Protein AF-A0A536XF49-F1 (afdb_monomer)

Mean predicted aligned error: 18.43 Å

pLDDT: mean 72.75, std 22.61, range [35.38, 98.44]

Radius of gyration: 31.98 Å; Cα contacts (8 Å, |Δi|>4): 24; chains: 1; bounding box: 57×76×67 Å

Structure (mmCIF, N/CA/C/O backbone):
data_AF-A0A536XF49-F1
#
_entry.id   AF-A0A536XF49-F1
#
loop_
_atom_site.group_PDB
_atom_site.id
_atom_site.type_symbol
_atom_site.label_atom_id
_atom_site.label_alt_id
_atom_site.label_comp_id
_atom_site.label_asym_id
_atom_site.label_entity_id
_atom_site.label_seq_id
_atom_site.pdbx_PDB_ins_code
_atom_site.Cartn_x
_atom_site.Cartn_y
_atom_site.Cartn_z
_atom_site.occupancy
_atom_site.B_iso_or_equiv
_atom_site.auth_seq_id
_atom_site.auth_comp_id
_atom_site.auth_asym_id
_atom_site.auth_atom_id
_atom_site.pdbx_PDB_model_num
ATOM 1 N N . MET A 1 1 ? 17.371 65.102 -39.515 1.00 39.31 1 MET A N 1
ATOM 2 C CA . MET A 1 1 ? 16.671 63.842 -39.176 1.00 39.31 1 MET A CA 1
ATOM 3 C C . MET A 1 1 ? 16.852 62.916 -40.376 1.00 39.31 1 MET A C 1
ATOM 5 O O . MET A 1 1 ? 16.281 63.204 -41.412 1.00 39.31 1 MET A O 1
ATOM 9 N N . ALA A 1 2 ? 17.961 62.168 -40.437 1.00 36.00 2 ALA A N 1
ATOM 10 C CA . ALA A 1 2 ? 18.109 60.766 -39.994 1.00 36.00 2 ALA A CA 1
ATOM 11 C C . ALA A 1 2 ? 17.210 59.808 -40.809 1.00 36.00 2 ALA A C 1
ATOM 13 O O . ALA A 1 2 ? 16.015 60.049 -40.859 1.00 36.00 2 ALA A O 1
ATOM 14 N N . SER A 1 3 ? 17.633 58.705 -41.434 1.00 35.38 3 SER A N 1
ATOM 15 C CA . SER A 1 3 ? 18.919 58.006 -41.611 1.00 35.38 3 SER A CA 1
ATOM 16 C C . SER A 1 3 ? 18.683 56.819 -42.578 1.00 35.38 3 SER A C 1
ATOM 18 O O . SER A 1 3 ? 17.542 56.388 -42.718 1.00 35.38 3 SER A O 1
ATOM 20 N N . ARG A 1 4 ? 19.777 56.204 -43.076 1.00 37.81 4 ARG A N 1
ATOM 21 C CA . ARG A 1 4 ? 19.897 54.822 -43.628 1.00 37.81 4 ARG A CA 1
ATOM 22 C C . ARG A 1 4 ? 19.337 54.570 -45.042 1.00 37.81 4 ARG A C 1
ATOM 24 O O . ARG A 1 4 ? 18.398 55.209 -45.465 1.00 37.81 4 ARG A O 1
ATOM 31 N N . SER A 1 5 ? 19.857 53.641 -45.845 1.00 44.72 5 SER A N 1
ATOM 32 C CA . SER A 1 5 ? 20.881 52.611 -45.639 1.00 44.72 5 SER A CA 1
ATOM 33 C C . SER A 1 5 ? 21.495 52.236 -46.993 1.00 44.72 5 SER A C 1
ATOM 35 O O . SER A 1 5 ? 20.862 52.348 -48.038 1.00 44.72 5 SER A O 1
ATOM 37 N N . THR A 1 6 ? 22.738 51.788 -46.947 1.00 47.84 6 THR A N 1
ATOM 38 C CA . THR A 1 6 ? 23.610 51.367 -48.046 1.00 47.84 6 THR A CA 1
ATOM 39 C C . THR A 1 6 ? 23.032 50.256 -48.933 1.00 47.84 6 THR A C 1
ATOM 41 O O . THR A 1 6 ? 22.412 49.317 -48.440 1.00 47.84 6 THR A O 1
ATOM 44 N N . ARG A 1 7 ? 23.309 50.348 -50.245 1.00 43.81 7 ARG A N 1
ATOM 45 C CA . ARG A 1 7 ? 23.086 49.302 -51.259 1.00 43.81 7 ARG A CA 1
ATOM 46 C C . ARG A 1 7 ? 23.774 47.998 -50.840 1.00 43.81 7 ARG A C 1
ATOM 48 O O . ARG A 1 7 ? 24.966 48.005 -50.547 1.00 43.81 7 ARG A O 1
ATOM 55 N N . ASN A 1 8 ? 23.009 46.908 -50.835 1.00 43.91 8 ASN A N 1
ATOM 56 C CA . ASN A 1 8 ? 23.478 45.567 -50.505 1.00 43.91 8 ASN A CA 1
ATOM 57 C C . ASN A 1 8 ? 24.561 45.108 -51.487 1.00 43.91 8 ASN A C 1
ATOM 59 O O . ASN A 1 8 ? 24.365 45.109 -52.703 1.00 43.91 8 ASN A O 1
ATOM 63 N N . ALA A 1 9 ? 25.692 44.701 -50.920 1.00 39.50 9 ALA A N 1
ATOM 64 C CA . ALA A 1 9 ? 26.776 44.043 -51.615 1.00 39.50 9 ALA A CA 1
ATOM 65 C C . ALA A 1 9 ? 26.350 42.641 -52.072 1.00 39.50 9 ALA A C 1
ATOM 67 O O . ALA A 1 9 ? 25.675 41.895 -51.362 1.00 39.50 9 ALA A O 1
ATOM 68 N N . LYS A 1 10 ? 26.782 42.313 -53.286 1.00 45.25 10 LYS A N 1
ATOM 69 C CA . LYS A 1 10 ? 26.795 40.990 -53.898 1.00 45.25 10 LYS A CA 1
ATOM 70 C C . LYS A 1 10 ? 27.637 40.063 -53.015 1.00 45.25 10 LYS A C 1
ATOM 72 O O . LYS A 1 10 ? 28.855 40.182 -53.014 1.00 45.25 10 LYS A O 1
ATOM 77 N N . ALA A 1 11 ? 26.986 39.201 -52.238 1.00 42.19 11 ALA A N 1
ATOM 78 C CA . ALA A 1 11 ? 27.663 38.190 -51.438 1.00 42.19 11 ALA A CA 1
ATOM 79 C C . ALA A 1 11 ? 28.027 37.004 -52.336 1.00 42.19 11 ALA A C 1
ATOM 81 O O . ALA A 1 11 ? 27.165 36.313 -52.881 1.00 42.19 11 ALA A O 1
ATOM 82 N N . GLU A 1 12 ? 29.330 36.849 -52.519 1.00 42.19 12 GLU A N 1
ATOM 83 C CA . GLU A 1 12 ? 30.012 35.693 -53.074 1.00 42.19 12 GLU A CA 1
ATOM 84 C C . GLU A 1 12 ? 29.562 34.403 -52.378 1.00 42.19 12 GLU A C 1
ATOM 86 O O . GLU A 1 12 ? 29.413 34.354 -51.158 1.00 42.19 12 GLU A O 1
ATOM 91 N N . SER A 1 13 ? 29.363 33.343 -53.159 1.00 51.53 13 SER A N 1
ATOM 92 C CA . SER A 1 13 ? 29.293 31.980 -52.640 1.00 51.53 13 SER A CA 1
ATOM 93 C C . SER A 1 13 ? 30.642 31.597 -52.023 1.00 51.53 13 SER A C 1
ATOM 95 O O . SER A 1 13 ? 31.646 31.676 -52.732 1.00 51.53 13 SER A O 1
ATOM 97 N N . PRO A 1 14 ? 30.695 31.079 -50.784 1.00 43.16 14 PRO A N 1
ATOM 98 C CA . PRO A 1 14 ? 31.851 30.333 -50.326 1.00 43.16 14 PRO A CA 1
ATOM 99 C C . PRO A 1 14 ? 31.511 28.843 -50.239 1.00 43.16 14 PRO A C 1
ATOM 101 O O . PRO A 1 14 ? 30.529 28.427 -49.628 1.00 43.16 14 PRO A O 1
ATOM 104 N N . SER A 1 15 ? 32.369 28.064 -50.891 1.00 43.09 15 SER A N 1
ATOM 105 C CA . SER A 1 15 ? 32.523 26.613 -50.857 1.00 43.09 15 SER A CA 1
ATOM 106 C C . SER A 1 15 ? 31.908 25.886 -49.664 1.00 43.09 15 SER A C 1
ATOM 108 O O . SER A 1 15 ? 32.257 26.137 -48.508 1.00 43.09 15 SER A O 1
ATOM 110 N N . ALA A 1 16 ? 31.128 24.855 -49.996 1.00 52.38 16 ALA A N 1
ATOM 111 C CA . ALA A 1 16 ? 30.819 23.727 -49.134 1.00 52.38 16 ALA A CA 1
ATOM 112 C C . ALA A 1 16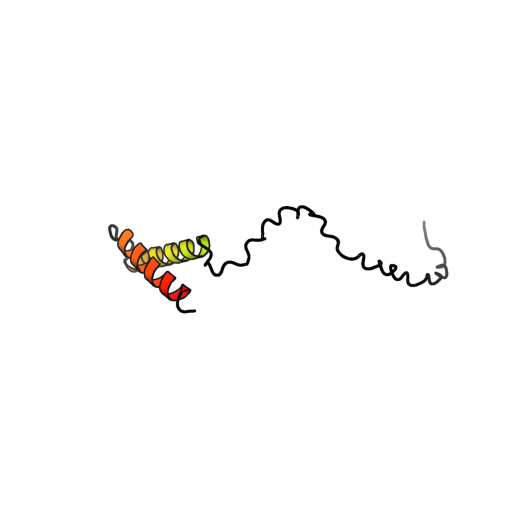 ? 32.113 23.141 -48.539 1.00 52.38 16 ALA A C 1
ATOM 114 O O . ALA A 1 16 ? 32.814 22.349 -49.171 1.00 52.38 16 ALA A O 1
ATOM 115 N N . HIS A 1 17 ? 32.435 23.540 -47.310 1.00 47.75 17 HIS A N 1
ATOM 116 C CA . HIS A 1 17 ? 33.454 22.894 -46.498 1.00 47.75 17 HIS A CA 1
ATOM 117 C C . HIS A 1 17 ? 32.871 21.575 -45.994 1.00 47.75 17 HIS A C 1
ATOM 119 O O . HIS A 1 17 ? 32.255 21.521 -44.932 1.00 47.75 17 HIS A O 1
ATOM 125 N N . ARG A 1 18 ? 33.037 20.498 -46.770 1.00 57.84 18 ARG A N 1
ATOM 126 C CA . ARG A 1 18 ? 32.930 19.150 -46.204 1.00 57.84 18 ARG A CA 1
ATOM 127 C C . ARG A 1 18 ? 34.025 19.030 -45.139 1.00 57.84 18 ARG A C 1
ATOM 129 O O . ARG A 1 18 ? 35.194 19.203 -45.499 1.00 57.84 18 ARG A O 1
ATOM 136 N N . PRO A 1 19 ? 33.706 18.757 -43.862 1.00 51.44 19 PRO A N 1
ATOM 137 C CA . PRO A 1 19 ? 34.745 18.375 -42.925 1.00 51.44 19 PRO A CA 1
ATOM 138 C C . PRO A 1 19 ? 35.420 17.114 -43.471 1.00 51.44 19 PRO A C 1
ATOM 140 O O . PRO A 1 19 ? 34.769 16.184 -43.950 1.00 51.44 19 PRO A O 1
ATOM 143 N N . ARG A 1 20 ? 36.749 17.173 -43.503 1.00 54.91 20 ARG A N 1
ATOM 144 C CA . ARG A 1 20 ? 37.638 16.138 -44.024 1.00 54.91 20 ARG A CA 1
ATOM 145 C C . ARG A 1 20 ? 37.337 14.817 -43.317 1.00 54.91 20 ARG A C 1
ATOM 147 O O . ARG A 1 20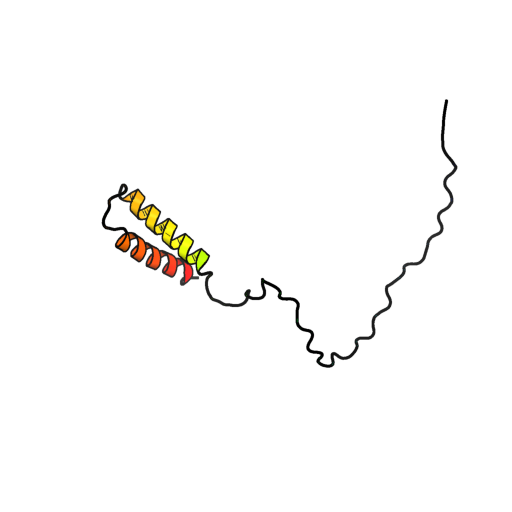 ? 37.266 14.796 -42.093 1.00 54.91 20 ARG A O 1
ATOM 154 N N . SER A 1 21 ? 37.179 13.740 -44.085 1.00 59.31 21 SER A N 1
ATOM 155 C CA . SER A 1 21 ? 37.091 12.382 -43.554 1.00 59.31 21 SER A CA 1
ATOM 156 C C . SER A 1 21 ? 38.305 12.117 -42.668 1.00 59.31 21 SER A C 1
ATOM 158 O O . SER A 1 21 ? 39.441 12.173 -43.140 1.00 59.31 21 SER A O 1
ATOM 160 N N . VAL A 1 22 ? 38.056 11.885 -41.384 1.00 62.00 22 VAL A N 1
ATOM 161 C CA . VAL A 1 22 ? 39.079 11.448 -40.435 1.00 62.00 22 VAL A CA 1
ATOM 162 C C . VAL A 1 22 ? 39.493 10.032 -40.854 1.00 62.00 22 VAL A C 1
ATOM 164 O O . VAL A 1 22 ? 38.604 9.231 -41.164 1.00 62.00 22 VAL A O 1
ATOM 167 N N . PRO A 1 23 ? 40.797 9.709 -40.947 1.00 54.03 23 PRO A N 1
ATOM 168 C CA . PRO A 1 23 ? 41.208 8.327 -41.146 1.00 54.03 23 PRO A CA 1
ATOM 169 C C . PRO A 1 23 ? 40.663 7.516 -39.970 1.00 54.03 23 PRO A C 1
ATOM 171 O O . PRO A 1 23 ? 40.786 7.942 -38.824 1.00 54.03 23 PRO A O 1
ATOM 174 N N . ILE A 1 24 ? 40.020 6.384 -40.258 1.00 55.47 24 ILE A N 1
ATOM 175 C CA . ILE A 1 24 ? 39.683 5.404 -39.229 1.00 55.47 24 ILE A CA 1
ATOM 176 C C . ILE A 1 24 ? 41.031 4.891 -38.716 1.00 55.47 24 ILE A C 1
ATOM 178 O O . ILE A 1 24 ? 41.734 4.136 -39.380 1.00 55.47 24 ILE A O 1
ATOM 182 N N . ILE A 1 25 ? 41.466 5.474 -37.604 1.00 57.34 25 ILE A N 1
ATOM 183 C CA . ILE A 1 25 ? 42.580 4.971 -36.821 1.00 57.34 25 ILE A CA 1
ATOM 184 C C . ILE A 1 25 ? 42.032 3.682 -36.221 1.00 57.34 25 ILE A C 1
ATOM 186 O O . ILE A 1 25 ? 40.986 3.695 -35.568 1.00 57.34 25 ILE A O 1
ATOM 190 N N . GLU A 1 26 ? 42.669 2.569 -36.576 1.00 52.12 26 GLU A N 1
ATOM 191 C CA . GLU A 1 26 ? 42.405 1.258 -35.999 1.00 52.12 26 GLU A CA 1
ATOM 192 C C . GLU A 1 26 ? 42.374 1.429 -34.481 1.00 52.12 26 GLU A C 1
ATOM 194 O O . GLU A 1 26 ? 43.302 1.991 -33.905 1.00 52.12 26 GLU A O 1
ATOM 199 N N . GLN A 1 27 ? 41.247 1.053 -33.871 1.00 57.88 27 GLN A N 1
ATOM 200 C CA . GLN A 1 27 ? 41.011 1.158 -32.437 1.00 57.88 27 GLN A CA 1
ATOM 201 C C . GLN A 1 27 ? 41.984 0.232 -31.706 1.00 57.88 27 GLN A C 1
ATOM 203 O O . GLN A 1 27 ? 41.650 -0.894 -31.340 1.00 57.88 27 GLN A O 1
ATOM 208 N N . GLU A 1 28 ? 43.208 0.709 -31.521 1.00 48.31 28 GLU A N 1
ATOM 209 C CA . GLU A 1 28 ? 44.082 0.247 -30.467 1.00 48.31 28 GLU A CA 1
ATOM 210 C C . GLU A 1 28 ? 43.416 0.643 -29.151 1.00 48.31 28 GLU A C 1
ATOM 212 O O . GLU A 1 28 ? 43.002 1.780 -28.933 1.00 48.31 28 GLU A O 1
ATOM 217 N N . SER A 1 29 ? 4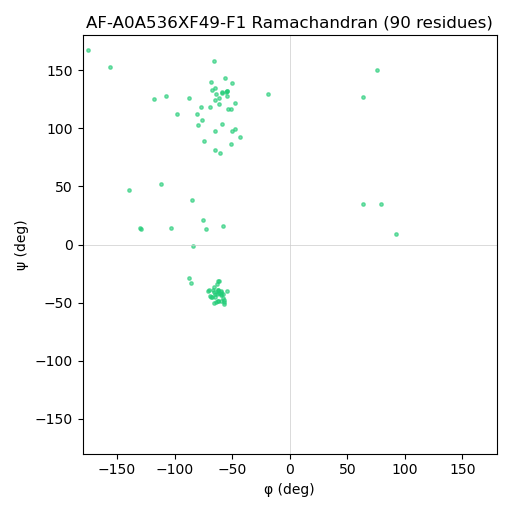3.221 -0.381 -28.335 1.00 56.88 29 SER A N 1
ATOM 218 C CA . SER A 1 29 ? 42.670 -0.379 -26.993 1.00 56.88 29 SER A CA 1
ATOM 219 C C . SER A 1 29 ? 43.359 0.652 -26.101 1.00 56.88 29 SER A C 1
ATOM 221 O O . SER A 1 29 ? 44.308 0.328 -25.389 1.00 56.88 29 SER A O 1
ATOM 223 N N . GLU A 1 30 ? 42.866 1.882 -26.134 1.00 46.53 30 GLU A N 1
ATOM 224 C CA . GLU A 1 30 ? 43.154 2.892 -25.133 1.00 46.53 30 GLU A CA 1
ATOM 225 C C . GLU A 1 30 ? 41.979 2.887 -24.158 1.00 46.53 30 GLU A C 1
ATOM 227 O O . GLU A 1 30 ? 40.831 3.159 -24.511 1.00 46.53 30 GLU A O 1
ATOM 232 N N . SER A 1 31 ? 42.276 2.450 -22.938 1.00 53.97 31 SER A N 1
ATOM 233 C CA . SER A 1 31 ? 41.406 2.510 -21.774 1.00 53.97 31 SER A CA 1
ATOM 234 C C . SER A 1 31 ? 41.066 3.971 -21.471 1.00 53.97 31 SER A C 1
ATOM 236 O O . SER A 1 31 ? 41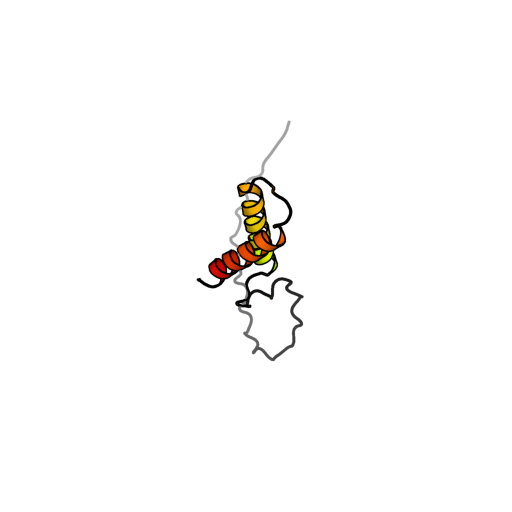.667 4.592 -20.599 1.00 53.97 31 SER A O 1
ATOM 238 N N . GLU A 1 32 ? 40.132 4.541 -22.223 1.00 51.59 32 GLU A N 1
ATOM 239 C CA . GLU A 1 32 ? 39.532 5.830 -21.913 1.00 51.59 32 GLU A CA 1
ATOM 240 C C . GLU A 1 32 ? 38.472 5.593 -20.841 1.00 51.59 32 GLU A C 1
ATOM 242 O O . GLU A 1 32 ? 37.394 5.052 -21.092 1.00 51.59 32 GLU A O 1
ATOM 247 N N . GLU A 1 33 ? 38.845 5.950 -19.615 1.00 58.09 33 GLU A N 1
ATOM 248 C CA . GLU A 1 33 ? 37.977 6.089 -18.455 1.00 58.09 33 GLU A CA 1
ATOM 249 C C . GLU A 1 33 ? 36.741 6.901 -18.862 1.00 58.09 33 GLU A C 1
ATOM 251 O O . GLU A 1 33 ? 36.787 8.122 -19.029 1.00 58.09 33 GLU A O 1
ATOM 256 N N . LEU A 1 34 ? 35.650 6.181 -19.136 1.00 57.72 34 LEU A N 1
ATOM 257 C CA . LEU A 1 34 ? 34.369 6.763 -19.501 1.00 57.72 34 LEU A CA 1
ATOM 258 C C . LEU A 1 34 ? 33.990 7.768 -18.404 1.00 57.72 34 LEU A C 1
ATOM 260 O O . LEU A 1 34 ? 34.069 7.411 -17.227 1.00 57.72 34 LEU A O 1
ATOM 264 N N . PRO A 1 35 ? 33.566 9.001 -18.742 1.00 56.06 35 PRO A N 1
ATOM 265 C CA . PRO A 1 35 ? 32.988 9.880 -17.734 1.00 56.06 35 PRO A CA 1
ATOM 266 C C . PRO A 1 35 ? 31.838 9.119 -17.082 1.00 56.06 35 PRO A C 1
ATOM 268 O O . PRO A 1 35 ? 31.048 8.537 -17.826 1.00 56.06 35 PRO A O 1
ATOM 271 N N . ASP A 1 36 ? 31.779 9.104 -15.743 1.00 62.22 36 ASP A N 1
ATOM 272 C CA . ASP A 1 36 ? 30.705 8.502 -14.944 1.00 62.22 36 ASP A CA 1
ATOM 273 C C . ASP A 1 36 ? 29.359 8.871 -15.568 1.00 62.22 36 ASP A C 1
ATOM 275 O O . ASP A 1 36 ? 28.816 9.947 -15.322 1.00 62.22 36 ASP A O 1
ATOM 279 N N . GLN A 1 37 ? 28.841 8.017 -16.450 1.00 57.25 37 GLN A N 1
ATOM 280 C CA . GLN A 1 37 ? 27.511 8.173 -16.997 1.00 57.25 37 GLN A CA 1
ATOM 281 C C . GLN A 1 37 ? 26.608 7.714 -15.860 1.00 57.25 37 GLN A C 1
ATOM 283 O O . GLN A 1 37 ? 26.532 6.508 -15.622 1.00 57.25 37 GLN A O 1
ATOM 288 N N . PRO A 1 38 ? 25.898 8.615 -15.153 1.00 59.38 38 PRO A N 1
ATOM 289 C CA . PRO A 1 38 ? 25.130 8.239 -13.966 1.00 59.38 38 PRO A CA 1
ATOM 290 C C . PRO A 1 38 ? 23.860 7.442 -14.321 1.00 59.38 38 PRO A C 1
ATOM 292 O O . PRO A 1 38 ? 22.967 7.290 -13.499 1.00 59.38 38 PRO A O 1
ATOM 295 N N . PHE A 1 39 ? 23.761 6.961 -15.565 1.00 56.50 39 PHE A N 1
ATOM 296 C CA . PHE A 1 39 ? 22.619 6.254 -16.133 1.00 56.50 39 PHE A CA 1
ATOM 297 C C . PHE A 1 39 ? 23.024 4.944 -16.830 1.00 56.50 39 PHE A C 1
ATOM 299 O O . PHE A 1 39 ? 22.220 4.369 -17.560 1.00 56.50 39 PHE A O 1
ATOM 306 N N . ALA A 1 40 ? 24.248 4.448 -16.613 1.00 54.44 40 ALA A N 1
ATOM 307 C CA . ALA A 1 40 ? 24.705 3.161 -17.146 1.00 54.44 40 ALA A CA 1
ATOM 308 C C . ALA A 1 40 ? 24.123 1.930 -16.406 1.00 54.44 40 ALA A C 1
ATOM 310 O O . ALA A 1 40 ? 24.671 0.838 -16.504 1.00 54.44 40 ALA A O 1
ATOM 311 N N . GLU A 1 41 ? 22.995 2.068 -15.703 1.00 56.25 41 GLU A N 1
ATOM 312 C CA . GLU A 1 41 ? 22.244 0.958 -15.095 1.00 56.25 41 GLU A CA 1
ATOM 313 C C . GLU A 1 41 ? 20.891 0.778 -15.800 1.00 56.25 41 GLU A C 1
ATOM 315 O O . GLU A 1 41 ? 19.825 0.790 -15.200 1.00 56.25 41 GLU A O 1
ATOM 320 N N . GLY A 1 42 ? 20.925 0.659 -17.127 1.00 54.41 42 GLY A N 1
ATOM 321 C CA . GLY A 1 42 ? 19.734 0.471 -17.965 1.00 54.41 42 GLY A CA 1
ATOM 322 C C . GLY A 1 42 ? 19.525 -0.958 -18.471 1.00 54.41 42 GLY A C 1
ATOM 323 O O . GLY A 1 42 ? 18.764 -1.144 -19.417 1.00 54.41 42 GLY A O 1
ATOM 324 N N . SER A 1 43 ? 20.218 -1.949 -17.903 1.00 53.19 43 SER A N 1
ATOM 325 C CA . SER A 1 43 ? 20.225 -3.329 -18.419 1.00 53.19 43 SER A CA 1
ATOM 326 C C . SER A 1 43 ? 20.181 -4.372 -17.309 1.00 53.19 43 SER A C 1
ATOM 328 O O . SER A 1 43 ? 20.956 -5.327 -17.310 1.00 53.19 43 SER A O 1
ATOM 330 N N . GLN A 1 44 ? 19.287 -4.201 -1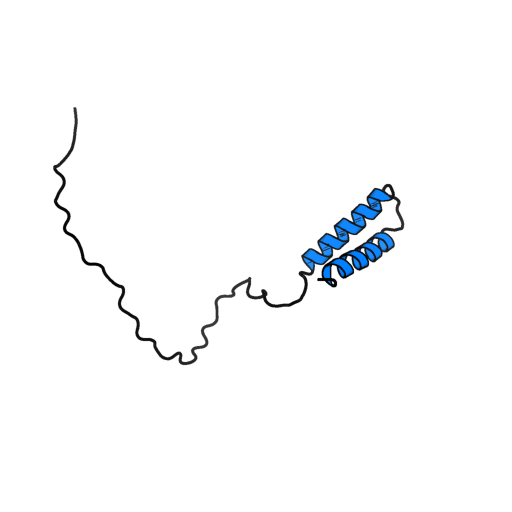6.345 1.00 52.56 44 GLN A N 1
ATOM 331 C CA . GLN A 1 44 ? 18.904 -5.311 -15.489 1.00 52.56 44 GLN A CA 1
ATOM 332 C C . GLN A 1 44 ? 17.414 -5.548 -15.711 1.00 52.56 44 GLN A C 1
ATOM 334 O O . GLN A 1 44 ? 16.612 -4.637 -15.537 1.00 52.56 44 GLN A O 1
ATOM 339 N N . ASP A 1 45 ? 17.038 -6.779 -16.065 1.00 59.97 45 ASP A N 1
ATOM 340 C CA . ASP A 1 45 ? 15.661 -7.314 -16.034 1.00 59.97 45 ASP A CA 1
ATOM 341 C C . ASP A 1 45 ? 15.020 -7.247 -14.622 1.00 59.97 45 ASP A C 1
ATOM 343 O O . ASP A 1 45 ? 14.032 -7.912 -14.316 1.00 59.97 45 ASP A O 1
ATOM 347 N N . THR A 1 46 ? 15.599 -6.458 -13.721 1.00 69.62 46 THR A N 1
ATOM 348 C CA . THR A 1 46 ? 15.146 -6.188 -12.372 1.00 69.62 46 THR A CA 1
ATOM 349 C C . THR A 1 46 ? 14.182 -5.021 -12.411 1.00 69.62 46 THR A C 1
ATOM 351 O O . THR A 1 46 ? 14.497 -3.936 -12.901 1.00 69.62 46 THR A O 1
ATOM 354 N N . ILE A 1 47 ? 13.001 -5.237 -11.860 1.00 80.19 47 ILE A N 1
ATOM 355 C CA . ILE A 1 47 ? 12.038 -4.163 -11.686 1.00 80.19 47 ILE A CA 1
ATOM 356 C C . ILE A 1 47 ? 12.615 -3.154 -10.704 1.00 80.19 47 ILE A C 1
ATOM 358 O O . ILE A 1 47 ? 13.151 -3.541 -9.667 1.00 80.19 47 ILE A O 1
ATOM 362 N N . ASP A 1 48 ? 12.494 -1.876 -11.058 1.00 87.88 48 ASP A N 1
ATOM 363 C CA . ASP A 1 48 ? 12.914 -0.764 -10.217 1.00 87.88 48 ASP A CA 1
ATOM 364 C C . ASP A 1 48 ? 12.315 -0.927 -8.800 1.00 87.88 48 ASP A C 1
ATOM 366 O O . ASP A 1 48 ? 11.082 -0.946 -8.649 1.00 87.88 48 ASP A O 1
ATOM 370 N N . PRO A 1 49 ? 13.155 -1.095 -7.760 1.00 89.94 49 PRO A N 1
ATOM 371 C CA . PRO A 1 49 ? 12.686 -1.325 -6.398 1.00 89.94 49 PRO A CA 1
ATOM 372 C C . PRO A 1 49 ? 11.854 -0.154 -5.865 1.00 89.94 49 PRO A C 1
ATOM 374 O O . PRO A 1 49 ? 10.902 -0.385 -5.112 1.00 89.94 49 PRO A O 1
ATOM 377 N N . ASP A 1 50 ? 12.147 1.078 -6.291 1.00 91.75 50 ASP A N 1
ATOM 378 C CA . ASP A 1 50 ? 11.400 2.263 -5.869 1.00 91.75 50 ASP A CA 1
ATOM 379 C C . ASP A 1 50 ? 9.998 2.268 -6.483 1.00 91.75 50 ASP A C 1
ATOM 381 O O . ASP A 1 50 ? 9.008 2.583 -5.808 1.00 91.75 50 ASP A O 1
ATOM 385 N N . LEU A 1 51 ? 9.886 1.850 -7.748 1.00 93.38 51 LEU A N 1
ATOM 386 C CA . LEU A 1 51 ? 8.599 1.668 -8.412 1.00 93.38 51 LEU A CA 1
ATOM 387 C C . LEU A 1 51 ? 7.768 0.587 -7.714 1.00 93.38 51 LEU A C 1
ATOM 389 O O . LEU A 1 51 ? 6.600 0.833 -7.395 1.00 93.38 51 LEU A O 1
ATOM 393 N N . ARG A 1 52 ? 8.366 -0.579 -7.431 1.00 95.31 52 ARG A N 1
ATOM 394 C CA . ARG A 1 52 ? 7.687 -1.673 -6.717 1.00 95.31 52 ARG A CA 1
ATOM 395 C C . ARG A 1 52 ? 7.174 -1.193 -5.359 1.00 95.31 52 ARG A C 1
ATOM 397 O O . ARG A 1 52 ? 5.995 -1.362 -5.058 1.00 95.31 52 ARG A O 1
ATOM 404 N N . HIS A 1 53 ? 8.025 -0.541 -4.567 1.00 97.12 53 HIS A N 1
ATOM 405 C CA . HIS A 1 53 ? 7.653 -0.022 -3.251 1.00 97.12 53 HIS A CA 1
ATOM 406 C C . HIS A 1 53 ? 6.502 0.993 -3.325 1.00 97.12 53 HIS A C 1
ATOM 408 O O . HIS A 1 53 ? 5.551 0.914 -2.544 1.00 97.12 53 HIS A O 1
ATOM 414 N N . ARG A 1 54 ? 6.534 1.910 -4.302 1.00 97.56 54 ARG A N 1
ATOM 415 C CA . ARG A 1 54 ? 5.448 2.875 -4.520 1.00 97.56 54 ARG A CA 1
ATOM 416 C C . ARG A 1 54 ? 4.121 2.178 -4.808 1.00 97.56 54 ARG A C 1
ATOM 418 O O . ARG A 1 54 ? 3.126 2.503 -4.161 1.00 97.56 54 ARG A O 1
ATOM 425 N N . MET A 1 55 ? 4.117 1.212 -5.724 1.00 97.88 55 MET A N 1
ATOM 426 C CA . MET A 1 55 ? 2.916 0.450 -6.077 1.00 97.88 55 MET A CA 1
ATOM 427 C C . MET A 1 55 ? 2.339 -0.292 -4.866 1.00 97.88 55 MET A C 1
ATOM 429 O O . MET A 1 55 ? 1.130 -0.237 -4.640 1.00 97.88 55 MET A O 1
ATOM 433 N N . ILE A 1 56 ? 3.195 -0.924 -4.056 1.00 98.31 56 ILE A N 1
ATOM 434 C CA . ILE A 1 56 ? 2.776 -1.631 -2.836 1.00 98.31 56 ILE A CA 1
ATOM 435 C C . ILE A 1 56 ? 2.147 -0.650 -1.848 1.00 98.31 56 ILE A C 1
ATOM 437 O O . ILE A 1 56 ? 1.043 -0.888 -1.363 1.00 98.31 56 ILE A O 1
ATOM 441 N N . SER A 1 57 ? 2.812 0.479 -1.590 1.00 98.25 57 SER A N 1
ATOM 442 C CA . SER A 1 57 ? 2.324 1.481 -0.638 1.00 98.25 57 SER A CA 1
ATOM 443 C C . SER A 1 57 ? 0.952 2.040 -1.029 1.00 98.25 57 SER A C 1
ATOM 445 O O . SER A 1 57 ? 0.076 2.195 -0.179 1.00 98.25 57 SER A O 1
ATOM 447 N N . GLU A 1 58 ? 0.732 2.286 -2.323 1.00 98.44 58 GLU A N 1
ATOM 448 C CA . GLU A 1 58 ? -0.541 2.783 -2.838 1.00 98.44 58 GLU A CA 1
ATOM 449 C C . GLU A 1 58 ? -1.640 1.720 -2.722 1.00 98.44 58 GLU A C 1
ATOM 451 O O . GLU A 1 58 ? -2.740 2.014 -2.251 1.00 98.44 58 GLU A O 1
ATOM 456 N N . ALA A 1 59 ? -1.343 0.472 -3.091 1.00 98.19 59 ALA A N 1
ATOM 457 C CA . ALA A 1 59 ? -2.288 -0.635 -2.996 1.00 98.19 59 ALA A CA 1
ATOM 458 C C . ALA A 1 59 ? -2.656 -0.978 -1.539 1.00 98.19 59 ALA A C 1
ATOM 460 O O . ALA A 1 59 ? -3.821 -1.277 -1.259 1.00 98.19 59 ALA A O 1
ATOM 461 N N . ALA A 1 60 ? -1.706 -0.884 -0.604 1.00 98.25 60 ALA A N 1
ATOM 462 C CA . ALA A 1 60 ? -1.955 -1.054 0.827 1.00 98.25 60 ALA A CA 1
ATOM 463 C C . ALA A 1 60 ? -2.817 0.093 1.377 1.00 98.25 60 ALA A C 1
ATOM 465 O O . ALA A 1 60 ? -3.811 -0.143 2.065 1.00 98.25 60 ALA A O 1
ATOM 466 N N . TYR A 1 61 ? -2.502 1.340 1.005 1.00 97.88 61 TYR A N 1
ATOM 467 C CA . TYR A 1 61 ? -3.295 2.499 1.415 1.00 97.88 61 TYR A CA 1
ATOM 468 C C . TYR A 1 61 ? -4.734 2.413 0.900 1.00 97.88 61 TYR A C 1
ATOM 470 O O . TYR A 1 61 ? -5.674 2.672 1.650 1.00 97.88 61 TYR A O 1
ATOM 478 N N . ARG A 1 62 ? -4.935 1.990 -0.353 1.00 97.75 62 ARG A N 1
ATOM 479 C CA . ARG A 1 62 ? -6.277 1.780 -0.908 1.00 97.75 62 ARG A CA 1
ATOM 480 C C . ARG A 1 62 ? -7.083 0.783 -0.077 1.00 97.75 62 ARG A C 1
ATOM 482 O O . ARG A 1 62 ? -8.196 1.123 0.316 1.00 97.75 62 ARG A O 1
ATOM 489 N N . ARG A 1 63 ? -6.507 -0.370 0.281 1.00 96.69 63 ARG A N 1
ATOM 490 C CA . ARG A 1 63 ? -7.158 -1.363 1.160 1.00 96.69 63 ARG A CA 1
ATOM 491 C C . ARG A 1 63 ? -7.533 -0.774 2.518 1.00 96.69 63 ARG A C 1
ATOM 493 O O . ARG A 1 63 ? -8.676 -0.907 2.958 1.00 96.69 63 ARG A O 1
ATOM 500 N N . TYR A 1 64 ? -6.607 -0.042 3.134 1.00 97.44 64 TYR A N 1
ATOM 501 C CA . TYR A 1 64 ? -6.850 0.654 4.394 1.00 97.44 64 TYR A CA 1
ATOM 502 C C . TYR A 1 64 ? -8.022 1.646 4.288 1.00 97.44 64 TYR A C 1
ATOM 504 O O . TYR A 1 64 ? -8.896 1.677 5.160 1.00 97.44 64 TYR A O 1
ATOM 512 N N . THR A 1 65 ? -8.107 2.406 3.188 1.00 97.44 65 THR A N 1
ATOM 513 C CA . THR A 1 65 ? -9.220 3.344 2.953 1.00 97.44 65 THR A CA 1
ATOM 514 C C . THR A 1 65 ? -10.551 2.654 2.648 1.00 97.44 65 THR A C 1
ATOM 516 O O . THR A 1 65 ? -11.580 3.080 3.169 1.00 97.44 65 THR A O 1
ATOM 519 N N . GLU A 1 66 ? -10.555 1.570 1.865 1.00 96.06 66 GLU A N 1
ATOM 520 C CA . GLU A 1 66 ? -11.762 0.801 1.516 1.00 96.06 66 GLU A CA 1
ATOM 521 C C . GLU A 1 66 ? -12.414 0.185 2.758 1.00 96.06 66 GLU A C 1
ATOM 523 O O . GLU A 1 66 ? -13.638 0.081 2.853 1.00 96.06 66 GLU A O 1
ATOM 528 N N . ARG A 1 67 ? -11.591 -0.152 3.752 1.00 93.94 67 ARG A N 1
ATOM 529 C CA . ARG A 1 67 ? -12.022 -0.670 5.052 1.00 93.94 67 ARG A CA 1
ATOM 530 C C . ARG A 1 67 ? -12.418 0.423 6.050 1.00 93.94 67 ARG A C 1
ATOM 532 O O . ARG A 1 67 ? -12.828 0.111 7.165 1.00 93.94 67 ARG A O 1
ATOM 539 N N . GLY A 1 68 ? -12.314 1.694 5.662 1.00 95.62 68 GLY A N 1
ATOM 540 C CA . GLY A 1 68 ? -12.688 2.833 6.495 1.00 95.62 68 GLY A CA 1
ATOM 541 C C . GLY A 1 68 ? -11.641 3.209 7.540 1.00 95.62 68 GLY A C 1
ATOM 542 O O . GLY A 1 68 ? -12.015 3.641 8.626 1.00 95.62 68 GLY A O 1
ATOM 543 N N . TYR A 1 69 ? -10.352 3.066 7.220 1.00 94.69 69 TYR A N 1
ATOM 544 C CA . TYR A 1 69 ? -9.237 3.438 8.098 1.00 94.69 69 TYR A CA 1
ATOM 545 C C . TYR A 1 69 ? -9.184 2.627 9.407 1.00 94.69 69 TYR A C 1
ATOM 547 O O . TYR A 1 69 ? -8.839 3.141 10.468 1.00 94.69 69 TYR A O 1
ATOM 555 N N . ALA A 1 70 ? -9.557 1.348 9.353 1.00 94.50 70 ALA A N 1
ATOM 556 C CA . ALA A 1 70 ? -9.538 0.474 10.521 1.00 94.50 70 ALA A CA 1
ATOM 557 C C . ALA A 1 70 ? -8.110 0.002 10.858 1.00 94.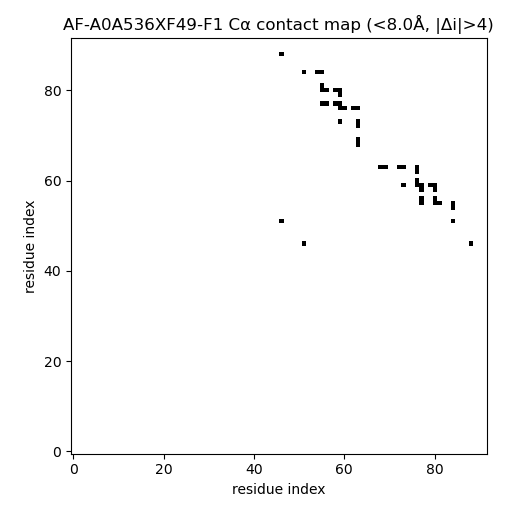50 70 ALA A C 1
ATOM 559 O O . ALA A 1 70 ? -7.479 -0.712 10.073 1.00 94.50 70 ALA A O 1
ATOM 560 N N . GLU A 1 71 ? -7.633 0.368 12.048 1.00 92.88 71 GLU A N 1
ATOM 561 C CA . GLU A 1 71 ? -6.305 0.018 12.571 1.00 92.88 71 GLU A CA 1
ATOM 562 C C . GLU A 1 71 ? -6.134 -1.492 12.819 1.00 92.88 71 GLU A C 1
ATOM 564 O O . GLU A 1 71 ? -7.111 -2.222 13.020 1.00 92.88 71 GLU A O 1
ATOM 569 N N . GLY A 1 72 ? -4.879 -1.959 12.847 1.00 95.94 72 GLY A N 1
ATOM 570 C CA . GLY A 1 72 ? -4.524 -3.328 13.250 1.00 95.94 72 GLY A CA 1
ATOM 571 C C . GLY A 1 72 ? -4.433 -4.341 12.109 1.00 95.94 72 GLY A C 1
ATOM 572 O O . GLY A 1 72 ? -4.296 -5.531 12.368 1.00 95.94 72 GLY A O 1
ATOM 573 N N . TYR A 1 73 ? -4.499 -3.875 10.864 1.00 96.56 73 TYR A N 1
ATOM 574 C CA . TYR A 1 73 ? -4.367 -4.702 9.660 1.00 96.56 73 TYR A CA 1
ATOM 575 C C . TYR A 1 73 ? -3.329 -4.107 8.704 1.00 96.56 73 TYR A C 1
ATOM 577 O O . TYR A 1 73 ? -3.256 -4.510 7.552 1.00 96.56 73 TYR A O 1
ATOM 585 N N . ASP A 1 74 ? -2.525 -3.144 9.164 1.00 94.94 74 ASP A N 1
ATOM 586 C CA . ASP A 1 74 ? -1.520 -2.464 8.345 1.00 94.94 74 ASP A CA 1
ATOM 587 C C . ASP A 1 74 ? -0.567 -3.473 7.689 1.00 94.94 74 ASP A C 1
ATOM 589 O O . ASP A 1 74 ? -0.235 -3.362 6.510 1.00 94.94 74 ASP A O 1
ATOM 593 N N . LEU A 1 75 ? -0.180 -4.507 8.447 1.00 97.19 75 LEU A N 1
ATOM 594 C CA . LEU A 1 75 ? 0.668 -5.591 7.959 1.00 97.19 75 LEU A CA 1
ATOM 595 C C . LEU A 1 75 ? -0.056 -6.482 6.941 1.00 97.19 75 LEU A C 1
ATOM 597 O O . LEU A 1 75 ? 0.527 -6.824 5.918 1.00 97.19 75 LEU A O 1
ATOM 601 N N . ASP A 1 76 ? -1.310 -6.854 7.198 1.00 97.50 76 ASP A N 1
ATOM 602 C CA . ASP A 1 76 ? -2.106 -7.668 6.272 1.00 97.50 76 ASP A CA 1
ATOM 603 C C . ASP A 1 76 ? -2.382 -6.925 4.958 1.00 97.50 76 ASP A C 1
ATOM 605 O O . ASP A 1 76 ? -2.242 -7.503 3.878 1.00 97.50 76 ASP A O 1
ATOM 609 N N . ASP A 1 77 ? -2.727 -5.638 5.045 1.00 98.00 77 ASP A N 1
ATOM 610 C CA . ASP A 1 77 ? -2.964 -4.762 3.898 1.00 98.00 77 ASP A CA 1
ATOM 611 C C . ASP A 1 77 ? -1.674 -4.612 3.067 1.00 98.00 77 ASP A C 1
ATOM 613 O O . ASP A 1 77 ? -1.730 -4.667 1.834 1.00 98.00 77 ASP A O 1
ATOM 617 N N . TRP A 1 78 ? -0.508 -4.515 3.721 1.00 97.62 78 TRP A N 1
ATOM 618 C CA . TRP A 1 78 ? 0.803 -4.510 3.062 1.00 97.62 78 TRP A CA 1
ATOM 619 C C . TRP A 1 78 ? 1.131 -5.842 2.378 1.00 97.62 78 TRP A C 1
ATOM 621 O O . TRP A 1 78 ? 1.474 -5.851 1.200 1.00 97.62 78 TRP A O 1
ATOM 631 N N . LEU A 1 79 ? 0.989 -6.976 3.072 1.00 98.25 79 LEU A N 1
ATOM 632 C CA . LEU A 1 79 ? 1.294 -8.302 2.517 1.00 98.25 79 LEU A CA 1
ATOM 633 C C . LEU A 1 79 ? 0.403 -8.645 1.316 1.00 98.25 79 LEU A C 1
ATOM 635 O O . LEU A 1 79 ? 0.872 -9.207 0.324 1.00 98.25 79 LEU A O 1
ATOM 639 N N . GLN A 1 80 ? -0.882 -8.288 1.375 1.00 98.00 80 GLN A N 1
ATOM 640 C CA . GLN A 1 80 ? -1.778 -8.454 0.231 1.00 98.00 80 GLN A CA 1
ATOM 641 C C . GLN A 1 80 ? -1.393 -7.545 -0.941 1.00 98.00 80 GLN A C 1
ATOM 643 O O . GLN A 1 80 ? -1.478 -7.975 -2.092 1.00 98.00 80 GLN A O 1
ATOM 648 N N . ALA A 1 81 ? -0.978 -6.308 -0.662 1.00 98.25 81 ALA A N 1
ATOM 649 C CA . ALA A 1 81 ? -0.499 -5.381 -1.680 1.00 98.25 81 ALA A CA 1
ATOM 650 C C . ALA A 1 81 ? 0.804 -5.864 -2.337 1.00 98.25 81 ALA A C 1
ATOM 652 O O . ALA A 1 81 ? 0.920 -5.786 -3.558 1.00 98.25 81 ALA A O 1
ATOM 653 N N . GLU A 1 82 ? 1.746 -6.417 -1.566 1.00 97.94 82 GLU A N 1
ATOM 654 C CA . GLU A 1 82 ? 2.956 -7.057 -2.099 1.00 97.94 82 GLU A CA 1
ATOM 655 C C . GLU A 1 82 ? 2.615 -8.179 -3.072 1.00 97.94 82 GLU A C 1
ATOM 657 O O . GLU A 1 82 ? 3.082 -8.158 -4.208 1.00 97.94 82 GLU A O 1
ATOM 662 N N . ALA A 1 83 ? 1.740 -9.105 -2.672 1.00 97.50 83 ALA A N 1
ATOM 663 C CA . ALA A 1 83 ? 1.338 -10.219 -3.525 1.00 97.50 83 ALA A CA 1
ATOM 664 C C . ALA A 1 83 ? 0.632 -9.761 -4.816 1.00 97.50 83 ALA A C 1
ATOM 666 O O . ALA A 1 83 ? 0.870 -10.325 -5.885 1.00 97.50 83 ALA A O 1
ATOM 667 N N . GLU A 1 84 ? -0.228 -8.740 -4.736 1.00 97.00 84 GLU A N 1
ATOM 668 C CA . GLU A 1 84 ? -0.898 -8.165 -5.909 1.00 97.00 84 GLU A CA 1
ATOM 669 C C . GLU A 1 84 ? 0.105 -7.524 -6.872 1.00 97.00 84 GLU A C 1
ATOM 671 O O . GLU A 1 84 ? 0.077 -7.803 -8.072 1.00 97.00 84 GLU A O 1
ATOM 676 N N . VAL A 1 85 ? 0.996 -6.677 -6.353 1.00 95.94 85 VAL A N 1
ATOM 677 C CA . VAL A 1 85 ? 1.997 -5.975 -7.160 1.00 95.94 85 VAL A CA 1
ATOM 678 C C . VAL A 1 85 ? 2.967 -6.967 -7.781 1.00 95.94 85 VAL A C 1
ATOM 680 O O . VAL A 1 85 ? 3.207 -6.894 -8.982 1.00 95.94 85 VAL A O 1
ATOM 683 N N . ASP A 1 86 ? 3.454 -7.939 -7.015 1.00 94.06 86 ASP A N 1
ATOM 684 C CA . ASP A 1 86 ? 4.335 -8.981 -7.536 1.00 94.06 86 ASP A CA 1
ATOM 685 C C . ASP A 1 86 ? 3.651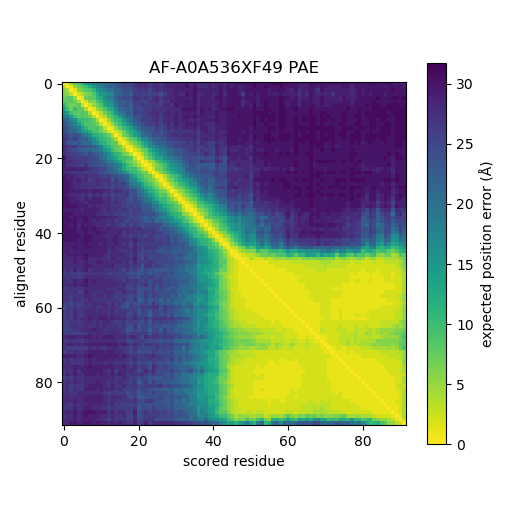 -9.775 -8.650 1.00 94.06 86 ASP A C 1
ATOM 687 O O . ASP A 1 86 ? 4.263 -10.012 -9.687 1.00 94.06 86 ASP A O 1
ATOM 691 N N . HIS A 1 87 ? 2.365 -10.108 -8.515 1.00 94.12 87 HIS A N 1
ATOM 692 C CA . HIS A 1 87 ? 1.616 -10.759 -9.591 1.00 94.12 87 HIS A CA 1
ATOM 693 C C . HIS A 1 87 ? 1.496 -9.873 -10.843 1.00 94.12 87 HIS A C 1
ATOM 695 O O . HIS A 1 87 ? 1.682 -10.356 -11.957 1.00 94.12 87 HIS A O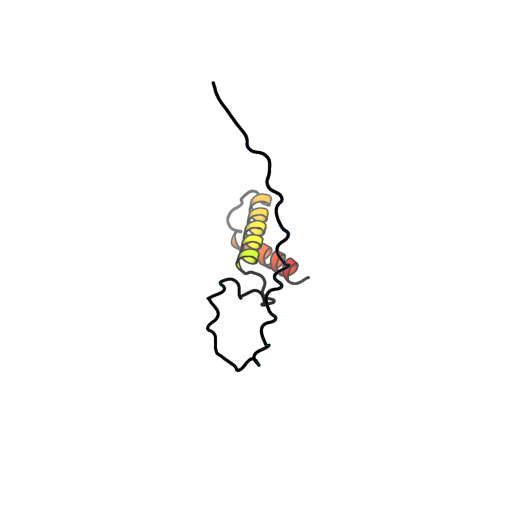 1
ATOM 701 N N . LEU A 1 88 ? 1.215 -8.574 -10.698 1.00 92.38 88 LEU A N 1
ATOM 702 C CA . LEU A 1 88 ? 1.143 -7.638 -11.834 1.00 92.38 88 LEU A CA 1
ATOM 703 C C . LEU A 1 88 ? 2.484 -7.481 -12.557 1.00 92.38 88 LEU A C 1
ATOM 705 O O . LEU A 1 88 ? 2.523 -7.275 -13.769 1.00 92.38 88 LEU A O 1
ATOM 709 N N . LEU A 1 89 ? 3.570 -7.552 -11.798 1.00 89.25 89 LEU A N 1
ATOM 710 C CA . LEU A 1 89 ? 4.927 -7.341 -12.268 1.00 89.25 89 LEU A CA 1
ATOM 711 C C . LEU A 1 89 ? 5.565 -8.613 -12.855 1.00 89.25 89 LEU A C 1
ATOM 713 O O . LEU A 1 89 ? 6.349 -8.519 -13.799 1.00 89.25 89 LEU A O 1
ATOM 717 N N . LEU A 1 90 ? 5.219 -9.789 -12.324 1.00 85.75 90 LEU A N 1
ATOM 718 C CA . LEU A 1 90 ? 5.716 -11.095 -12.771 1.00 85.75 90 LEU A CA 1
ATOM 719 C C . LEU A 1 90 ? 4.887 -11.698 -13.913 1.00 85.75 90 LEU A C 1
ATOM 721 O O . LEU A 1 90 ? 5.443 -12.428 -14.730 1.00 85.75 90 LEU A O 1
ATOM 725 N N . ASN A 1 91 ? 3.588 -11.395 -14.013 1.00 79.06 91 ASN A N 1
ATOM 726 C CA . ASN A 1 91 ? 2.721 -11.885 -15.096 1.00 79.06 91 ASN A CA 1
ATOM 727 C C . ASN A 1 91 ? 2.783 -11.010 -16.369 1.00 79.06 91 ASN A C 1
ATOM 729 O O . ASN A 1 91 ? 1.758 -10.787 -17.020 1.00 79.06 91 ASN A O 1
ATOM 733 N N . ARG A 1 92 ? 3.968 -10.503 -16.717 1.00 57.06 92 ARG A N 1
ATOM 734 C CA . ARG A 1 92 ? 4.220 -9.781 -17.974 1.00 57.06 92 ARG A CA 1
ATOM 735 C C . ARG A 1 92 ? 4.394 -10.741 -19.153 1.00 57.06 92 ARG A C 1
ATOM 737 O O . ARG A 1 92 ? 4.019 -10.333 -20.276 1.00 57.06 92 ARG A O 1
#

Solvent-accessible surface area (backbone atoms only — not comparable to full-atom values): 6252 Å² total; per-residue (Å²): 135,87,80,89,80,82,84,83,74,86,78,75,87,76,76,88,76,72,80,75,84,74,79,83,70,77,84,69,90,68,89,71,80,70,75,86,59,94,65,80,80,80,83,60,101,62,75,58,65,67,58,52,51,51,52,22,54,52,47,17,49,49,50,37,53,77,64,68,67,60,82,92,40,68,66,58,32,39,55,53,16,43,56,51,47,49,48,66,66,70,71,113

Sequence (92 aa):
MASRSTRNAKAESPSAHRPRSVPIIEQESESEELPDQPFAEGSQDTIDPDLRHRMISEAAYRRYTERGYAEGYDLDDWLQAEAEVDHLLLNR

Foldseek 3Di:
DDDDDDDDDDDDDDDDPDPDDDPPDPPDDDPDPPDPPVPVPPDDPDD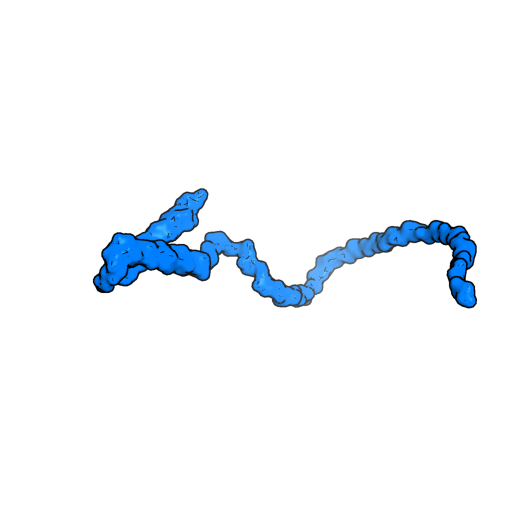DVVVLVVQLVVQLVVVCVVVPNDPDCSVVSSVVSNVVSCCVSVVD

Secondary structure (DSSP, 8-state):
-----PPPP--------PPPPPP--------------TT-----SSPPHHHHHHHHHHHHHHHHHHTTS-SS-HHHHHHHHHHHHHHHHH--